Protein AF-A0AAW9ECX9-F1 (afdb_monomer_lite)

Structure (mmCIF, N/CA/C/O backbone):
data_AF-A0AAW9ECX9-F1
#
_entry.id   AF-A0AAW9ECX9-F1
#
loop_
_atom_site.group_PDB
_atom_site.id
_atom_site.type_symbol
_atom_site.label_atom_id
_atom_site.label_alt_id
_atom_site.label_comp_id
_atom_site.label_asym_id
_atom_site.label_entity_id
_atom_site.label_seq_id
_atom_site.pdbx_PDB_ins_code
_atom_site.Cartn_x
_atom_site.Cartn_y
_atom_site.Cartn_z
_atom_site.occupancy
_atom_site.B_iso_or_equiv
_atom_site.auth_seq_id
_atom_site.auth_comp_id
_atom_site.auth_asym_id
_atom_site.auth_atom_id
_atom_site.pdbx_PDB_model_num
ATOM 1 N N . MET A 1 1 ? 34.236 -9.694 14.548 1.00 37.28 1 MET A N 1
ATOM 2 C CA . MET A 1 1 ? 34.331 -9.013 13.240 1.00 37.28 1 MET A CA 1
ATOM 3 C C . MET A 1 1 ? 33.278 -9.622 12.321 1.00 37.28 1 MET A C 1
ATOM 5 O O . MET A 1 1 ? 33.576 -10.580 11.624 1.00 37.28 1 MET A O 1
ATOM 9 N N . ALA A 1 2 ? 32.024 -9.169 12.406 1.00 42.97 2 ALA A N 1
ATOM 10 C CA . ALA A 1 2 ? 30.975 -9.624 11.493 1.00 42.97 2 ALA A CA 1
ATOM 11 C C . ALA A 1 2 ? 31.039 -8.741 10.243 1.00 42.97 2 ALA A C 1
ATOM 13 O O . ALA A 1 2 ? 30.980 -7.517 10.351 1.00 42.97 2 ALA A O 1
ATOM 14 N N . GLN A 1 3 ? 31.262 -9.357 9.085 1.00 48.56 3 GLN A N 1
ATOM 15 C CA . GLN A 1 3 ? 31.328 -8.671 7.801 1.00 48.56 3 GLN A CA 1
ATOM 16 C C . GLN A 1 3 ? 29.960 -8.051 7.512 1.00 48.56 3 GLN A C 1
ATOM 18 O O . GLN A 1 3 ? 28.990 -8.757 7.248 1.00 48.56 3 GLN A O 1
ATOM 23 N N . ASN A 1 4 ? 29.888 -6.722 7.588 1.00 55.81 4 ASN A N 1
ATOM 24 C CA . ASN A 1 4 ? 28.784 -5.953 7.036 1.00 55.81 4 ASN A CA 1
ATOM 25 C C . ASN A 1 4 ? 28.935 -5.982 5.510 1.00 55.81 4 ASN A C 1
ATOM 27 O O . ASN A 1 4 ? 29.488 -5.059 4.911 1.00 55.81 4 ASN A O 1
ATOM 31 N N . SER A 1 5 ? 28.545 -7.096 4.893 1.00 61.41 5 SER A N 1
ATOM 32 C CA . SER A 1 5 ? 28.459 -7.202 3.441 1.00 61.41 5 SER A CA 1
ATOM 33 C C . SER A 1 5 ? 27.310 -6.305 2.999 1.00 61.41 5 SER A C 1
ATOM 35 O O . SER A 1 5 ? 26.148 -6.697 3.072 1.00 61.41 5 SER A O 1
ATOM 37 N N . ALA A 1 6 ? 27.628 -5.069 2.611 1.00 67.25 6 ALA A N 1
ATOM 38 C CA . ALA A 1 6 ? 26.662 -4.170 2.001 1.00 67.25 6 ALA A CA 1
ATOM 39 C C . ALA A 1 6 ? 26.033 -4.894 0.803 1.00 67.25 6 ALA A C 1
ATOM 41 O O . ALA A 1 6 ? 26.745 -5.305 -0.118 1.00 67.25 6 ALA A O 1
ATOM 42 N N . ARG A 1 7 ? 24.712 -5.098 0.855 1.00 66.06 7 ARG A N 1
ATOM 43 C CA . ARG A 1 7 ? 23.952 -5.698 -0.243 1.00 66.06 7 ARG A CA 1
ATOM 44 C C . ARG A 1 7 ? 24.238 -4.915 -1.530 1.00 66.06 7 ARG A C 1
ATOM 46 O O . ARG A 1 7 ? 24.248 -3.680 -1.491 1.00 66.06 7 ARG A O 1
ATOM 53 N N . PRO A 1 8 ? 24.537 -5.582 -2.654 1.00 68.06 8 PRO A N 1
ATOM 54 C CA . PRO A 1 8 ? 24.851 -4.888 -3.890 1.00 68.06 8 PRO A CA 1
ATOM 55 C C . PRO A 1 8 ? 23.653 -4.056 -4.368 1.00 68.06 8 PRO A C 1
ATOM 57 O O . PRO A 1 8 ? 22.507 -4.475 -4.248 1.00 68.06 8 PRO A O 1
ATOM 60 N N . ALA A 1 9 ? 23.912 -2.894 -4.975 1.00 65.19 9 ALA A N 1
ATOM 61 C CA . ALA A 1 9 ? 22.883 -1.924 -5.380 1.00 65.19 9 ALA A CA 1
ATOM 62 C C . ALA A 1 9 ? 21.830 -2.445 -6.390 1.00 65.19 9 ALA A C 1
ATOM 64 O O . ALA A 1 9 ? 20.853 -1.757 -6.670 1.00 65.19 9 ALA A O 1
ATOM 65 N N . TRP A 1 10 ? 22.023 -3.638 -6.963 1.00 65.69 10 TRP A N 1
ATOM 66 C CA . TRP A 1 10 ? 21.065 -4.290 -7.864 1.00 65.69 10 TRP A CA 1
ATOM 67 C C . TRP A 1 10 ? 20.087 -5.235 -7.148 1.00 65.69 10 TRP A C 1
ATOM 69 O O . TRP A 1 10 ? 19.138 -5.713 -7.783 1.00 65.69 10 TRP A O 1
ATOM 79 N N . GLU A 1 11 ? 20.314 -5.526 -5.867 1.00 74.56 11 GLU A N 1
ATOM 80 C CA . GLU A 1 11 ? 19.456 -6.393 -5.065 1.00 74.56 11 GLU A CA 1
ATOM 81 C C . GLU A 1 11 ? 18.147 -5.666 -4.730 1.00 74.56 11 GLU A C 1
ATOM 83 O O . GLU A 1 11 ? 18.141 -4.503 -4.327 1.00 74.56 11 GLU A O 1
ATOM 88 N N . THR A 1 12 ? 17.016 -6.335 -4.950 1.00 77.81 12 THR A N 1
ATOM 89 C CA . THR A 1 12 ? 15.707 -5.793 -4.576 1.00 77.81 12 THR A CA 1
ATOM 90 C C . THR A 1 12 ? 15.521 -5.883 -3.068 1.00 77.81 12 THR A C 1
ATOM 92 O O . THR A 1 12 ? 15.796 -6.930 -2.484 1.00 77.81 12 THR A O 1
ATOM 95 N N . SER A 1 13 ? 14.995 -4.827 -2.454 1.00 77.69 13 SER A N 1
ATOM 96 C CA . SER A 1 13 ? 14.517 -4.869 -1.072 1.00 77.69 13 SER A CA 1
ATOM 97 C C . SER A 1 13 ? 13.008 -5.082 -1.087 1.00 77.69 13 SER A C 1
ATOM 99 O O . SER A 1 13 ? 12.292 -4.437 -1.855 1.00 77.69 13 SER A O 1
ATOM 101 N N . ASP A 1 14 ? 12.525 -6.008 -0.269 1.00 75.94 14 ASP A N 1
ATOM 102 C CA . ASP A 1 14 ? 11.096 -6.249 -0.069 1.00 75.94 14 ASP A CA 1
ATOM 103 C C . ASP A 1 14 ? 10.483 -5.313 0.984 1.00 75.94 14 ASP A C 1
ATOM 105 O O . ASP A 1 14 ? 9.258 -5.227 1.069 1.00 75.94 14 ASP A O 1
ATOM 109 N N . HIS A 1 15 ? 11.316 -4.575 1.734 1.00 84.12 15 HIS A N 1
ATOM 110 C CA . HIS A 1 15 ? 10.900 -3.602 2.753 1.00 84.12 15 HIS A CA 1
ATOM 111 C C . HIS A 1 15 ? 9.937 -4.189 3.801 1.00 84.12 15 HIS A C 1
ATOM 113 O O . HIS A 1 15 ? 9.131 -3.475 4.398 1.00 84.12 15 HIS A O 1
ATOM 119 N N . ILE A 1 16 ? 10.008 -5.505 4.029 1.00 81.81 16 ILE A N 1
ATOM 120 C CA . ILE A 1 16 ? 9.051 -6.226 4.876 1.00 81.81 16 ILE A CA 1
ATOM 121 C C . ILE A 1 16 ? 9.127 -5.812 6.352 1.00 81.81 16 ILE A C 1
ATOM 123 O O . ILE A 1 16 ? 8.124 -5.886 7.061 1.00 81.81 16 ILE A O 1
ATOM 127 N N . ASP A 1 17 ? 10.296 -5.346 6.792 1.00 85.31 17 ASP A N 1
ATOM 128 C CA . ASP A 1 17 ? 10.569 -4.945 8.173 1.00 85.31 17 ASP A CA 1
ATOM 129 C C . ASP A 1 17 ? 10.317 -3.447 8.433 1.00 85.31 17 ASP A C 1
ATOM 131 O O . ASP A 1 17 ? 10.462 -2.985 9.569 1.00 85.31 17 ASP A O 1
ATOM 135 N N . ASP A 1 18 ? 9.916 -2.675 7.415 1.00 90.06 18 ASP A N 1
ATOM 136 C CA . ASP A 1 18 ? 9.627 -1.249 7.574 1.00 90.06 18 ASP A CA 1
ATOM 137 C C . ASP A 1 18 ? 8.473 -1.043 8.577 1.00 90.06 18 ASP A C 1
ATOM 139 O O . ASP A 1 18 ? 7.471 -1.762 8.593 1.00 90.06 18 ASP A O 1
ATOM 143 N N . GLN A 1 19 ? 8.577 -0.021 9.432 1.00 91.38 19 GLN A N 1
ATOM 144 C CA . GLN A 1 19 ? 7.609 0.197 10.516 1.00 91.38 19 GLN A CA 1
ATOM 145 C C . GLN A 1 19 ? 6.160 0.310 10.005 1.00 91.38 19 GLN A C 1
ATOM 147 O O . GLN A 1 19 ? 5.265 -0.351 10.532 1.00 91.38 19 GLN A O 1
ATOM 152 N N . VAL A 1 20 ? 5.934 1.103 8.953 1.00 91.81 20 VAL A N 1
ATOM 153 C CA . VAL A 1 20 ? 4.595 1.313 8.376 1.00 91.81 20 VAL A CA 1
ATOM 154 C C . VAL A 1 20 ? 4.002 0.019 7.809 1.00 91.81 20 VAL A C 1
ATOM 156 O O . VAL A 1 20 ? 2.794 -0.195 7.862 1.00 91.81 20 VAL A O 1
ATOM 159 N N . VAL A 1 21 ? 4.848 -0.883 7.310 1.00 90.31 21 VAL A N 1
ATOM 160 C CA . VAL A 1 21 ? 4.432 -2.188 6.791 1.00 90.31 21 VAL A CA 1
ATOM 161 C C . VAL A 1 21 ? 3.880 -3.062 7.917 1.00 90.31 21 VAL A C 1
ATOM 163 O O . VAL A 1 21 ? 2.825 -3.688 7.770 1.00 90.31 21 VAL A O 1
ATOM 166 N N . ASN A 1 22 ? 4.554 -3.060 9.065 1.00 90.31 22 ASN A N 1
ATOM 167 C CA . ASN A 1 22 ? 4.099 -3.781 10.248 1.00 90.31 22 ASN A CA 1
ATOM 168 C C . ASN A 1 22 ? 2.794 -3.200 10.811 1.00 90.31 22 ASN A C 1
ATOM 170 O O . ASN A 1 22 ? 1.882 -3.957 11.141 1.00 90.31 22 ASN A O 1
ATOM 174 N N . GLU A 1 23 ? 2.669 -1.873 10.860 1.00 92.94 23 GLU A N 1
ATOM 175 C CA . GLU A 1 23 ? 1.443 -1.175 11.278 1.00 92.94 23 GLU A CA 1
ATOM 176 C C . GLU A 1 23 ? 0.246 -1.542 10.385 1.00 92.94 23 GLU A C 1
ATOM 178 O O . GLU A 1 23 ? -0.830 -1.895 10.877 1.00 92.94 23 GLU A O 1
ATOM 183 N N . LEU A 1 24 ? 0.454 -1.558 9.066 1.00 93.00 24 LEU A N 1
ATOM 184 C CA . LEU A 1 24 ? -0.552 -1.985 8.098 1.00 93.00 24 LEU A CA 1
ATOM 185 C C . LEU A 1 24 ? -0.985 -3.443 8.331 1.00 93.00 24 LEU A C 1
ATOM 187 O O . LEU A 1 24 ? -2.183 -3.715 8.433 1.00 93.00 24 LEU A O 1
ATOM 191 N N . ARG A 1 25 ? -0.045 -4.386 8.486 1.00 91.12 25 ARG A N 1
ATOM 192 C CA . ARG A 1 25 ? -0.366 -5.801 8.769 1.00 91.12 25 ARG A CA 1
ATOM 193 C C . ARG A 1 25 ? -1.137 -5.981 10.075 1.00 91.12 25 ARG A C 1
ATOM 195 O O . ARG A 1 25 ? -2.066 -6.783 10.129 1.00 91.12 25 ARG A O 1
ATOM 202 N N . GLN A 1 26 ? -0.786 -5.232 11.119 1.00 92.56 26 GLN A N 1
ATOM 203 C CA . GLN A 1 26 ? -1.497 -5.279 12.398 1.00 92.56 26 GLN A CA 1
ATOM 204 C C . GLN A 1 26 ? -2.938 -4.775 12.272 1.00 92.56 26 GLN A C 1
ATOM 206 O O . GLN A 1 26 ? -3.840 -5.338 12.890 1.00 92.56 26 GLN A O 1
ATOM 211 N N . LYS A 1 27 ? -3.169 -3.732 11.465 1.00 94.19 27 LYS A N 1
ATOM 212 C CA . LYS A 1 27 ? -4.495 -3.128 11.292 1.00 94.19 27 LYS A CA 1
ATOM 213 C C . LYS A 1 27 ? -5.414 -3.936 10.373 1.00 94.19 27 LYS A C 1
ATOM 215 O O . LYS A 1 27 ? -6.598 -4.065 10.678 1.00 94.19 27 LYS A O 1
ATOM 220 N N . PHE A 1 28 ? -4.892 -4.445 9.259 1.00 93.81 28 PHE A N 1
ATOM 221 C CA . PHE A 1 28 ? -5.696 -5.048 8.187 1.00 93.81 28 PHE A CA 1
ATOM 222 C C . PHE A 1 28 ? -5.587 -6.579 8.108 1.00 93.81 28 PHE A C 1
ATOM 224 O O . PHE A 1 28 ? -6.356 -7.207 7.380 1.00 93.81 28 PHE A O 1
ATOM 231 N N . GLY A 1 29 ? -4.675 -7.181 8.874 1.00 90.31 29 GLY A N 1
ATOM 232 C CA . GLY A 1 29 ? -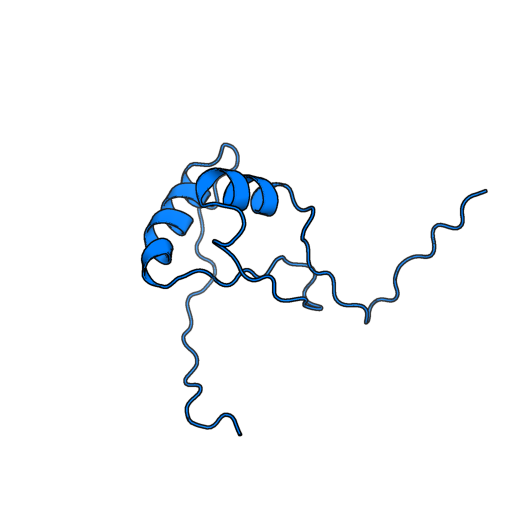4.397 -8.615 8.886 1.00 90.31 29 GLY A CA 1
ATOM 233 C C . GLY A 1 29 ? -3.129 -8.991 8.101 1.00 90.31 29 GLY A C 1
ATOM 234 O O . GLY A 1 29 ? -2.675 -8.235 7.238 1.00 90.31 29 GLY A 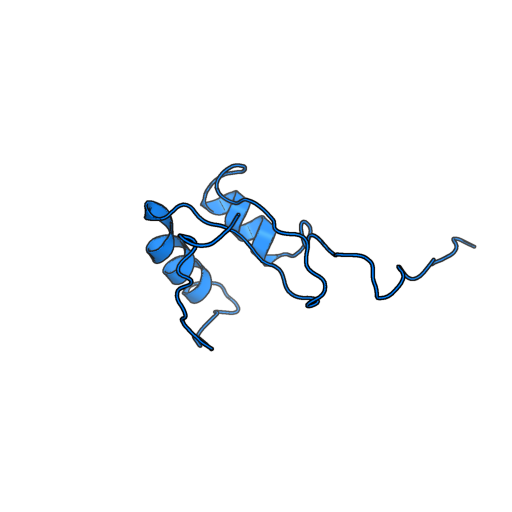O 1
ATOM 235 N N . PRO A 1 30 ? -2.548 -10.173 8.380 1.00 84.19 30 PRO A N 1
ATOM 236 C CA . PRO A 1 30 ? -1.274 -10.601 7.794 1.00 84.19 30 PRO A CA 1
ATOM 237 C C . PRO A 1 30 ? -1.335 -10.786 6.269 1.00 84.19 30 PRO A C 1
ATOM 239 O O . PRO A 1 30 ? -0.357 -10.490 5.588 1.00 84.19 30 PRO A O 1
ATOM 242 N N . ASP A 1 31 ? -2.495 -11.181 5.735 1.00 84.44 31 ASP A N 1
ATOM 243 C CA . ASP A 1 31 ? -2.707 -11.467 4.306 1.00 84.44 31 ASP A CA 1
ATOM 244 C C . ASP A 1 31 ? -3.358 -10.300 3.542 1.00 84.44 31 ASP A C 1
ATOM 246 O O . ASP A 1 31 ? -3.866 -10.463 2.429 1.00 84.44 31 ASP A O 1
ATOM 250 N N . ALA A 1 32 ? -3.411 -9.110 4.148 1.00 86.06 32 ALA A N 1
ATOM 251 C CA . ALA A 1 32 ? -4.026 -7.939 3.526 1.00 86.06 32 ALA A CA 1
ATOM 252 C C . ALA A 1 32 ? -3.179 -7.339 2.393 1.00 86.06 32 ALA A C 1
ATOM 254 O O . ALA A 1 32 ? -3.715 -6.640 1.533 1.00 86.06 32 ALA A O 1
ATOM 255 N N . PHE A 1 33 ? -1.872 -7.627 2.378 1.00 91.19 33 PHE A N 1
ATOM 256 C CA . PHE A 1 33 ? -0.912 -6.995 1.478 1.00 91.19 33 PHE A CA 1
ATOM 257 C C . PHE A 1 33 ? -0.016 -8.013 0.785 1.00 91.19 33 PHE A C 1
ATOM 259 O O . PHE A 1 33 ? 0.511 -8.922 1.425 1.00 91.19 33 PHE A O 1
ATOM 266 N N . THR A 1 34 ? 0.220 -7.811 -0.512 1.00 90.44 34 THR A N 1
ATOM 267 C CA . THR A 1 34 ? 1.303 -8.492 -1.237 1.00 90.44 34 THR A CA 1
ATOM 268 C C . THR A 1 34 ? 2.460 -7.523 -1.433 1.00 90.44 34 THR A C 1
ATOM 270 O O . THR A 1 34 ? 2.267 -6.414 -1.929 1.00 90.44 34 THR A O 1
ATOM 273 N N . PHE A 1 35 ? 3.663 -7.937 -1.045 1.00 89.06 35 PHE A N 1
ATOM 274 C CA . PHE A 1 35 ? 4.871 -7.124 -1.164 1.00 89.06 35 PHE A CA 1
ATOM 275 C C . PHE A 1 35 ? 5.474 -7.303 -2.543 1.00 89.06 35 PHE A C 1
ATOM 277 O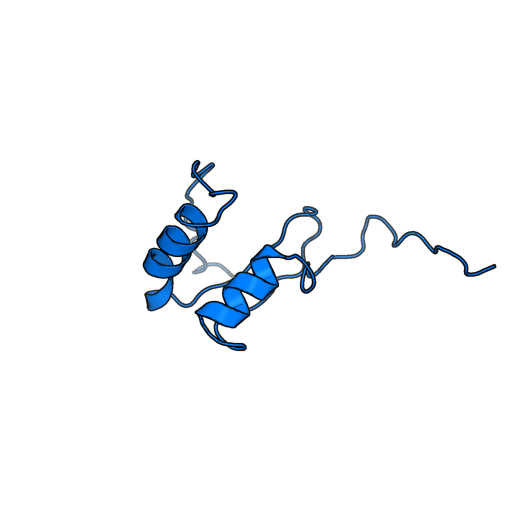 O . PHE A 1 35 ? 5.613 -8.429 -3.023 1.00 89.06 35 PHE A O 1
ATOM 284 N N . GLN A 1 36 ? 5.846 -6.192 -3.167 1.00 88.75 36 GLN A N 1
ATOM 285 C CA . GLN A 1 36 ? 6.601 -6.213 -4.404 1.00 88.75 36 GLN A CA 1
ATOM 286 C C . GLN A 1 36 ? 8.038 -5.787 -4.113 1.00 88.75 36 GLN A C 1
ATOM 288 O O . GLN A 1 36 ? 8.271 -4.616 -3.814 1.00 88.75 36 GLN A O 1
ATOM 293 N N . PRO A 1 37 ? 9.013 -6.702 -4.234 1.00 88.44 37 PRO A N 1
ATOM 294 C CA . PRO A 1 37 ? 10.415 -6.329 -4.198 1.00 88.44 37 PRO A CA 1
ATOM 295 C C . PRO A 1 37 ? 10.718 -5.356 -5.336 1.00 88.44 37 PRO A C 1
ATOM 297 O O . PRO A 1 37 ? 10.411 -5.624 -6.502 1.00 88.44 37 PRO A O 1
ATOM 300 N N . THR A 1 38 ? 11.328 -4.222 -5.008 1.00 84.50 38 THR A N 1
ATOM 301 C CA . THR A 1 38 ? 11.716 -3.222 -6.006 1.00 84.50 38 THR A CA 1
ATOM 302 C C . THR A 1 38 ? 13.156 -2.765 -5.803 1.00 84.50 38 THR A C 1
ATOM 304 O O . THR A 1 38 ? 13.792 -3.042 -4.787 1.00 84.50 38 THR A O 1
ATOM 307 N N . ARG A 1 39 ? 13.686 -2.065 -6.810 1.00 85.12 39 ARG A N 1
ATOM 308 C CA . ARG A 1 39 ? 14.990 -1.385 -6.751 1.00 85.12 39 ARG A CA 1
ATOM 309 C C . ARG A 1 39 ? 14.858 0.114 -6.461 1.00 85.12 39 ARG A C 1
ATOM 311 O O . ARG A 1 39 ? 15.834 0.840 -6.590 1.00 85.12 39 ARG A O 1
ATOM 318 N N . THR A 1 40 ? 13.659 0.597 -6.127 1.00 82.50 40 THR A N 1
ATOM 319 C CA . THR A 1 40 ? 13.406 2.036 -5.927 1.00 82.50 40 THR A CA 1
ATOM 320 C C . THR A 1 40 ? 13.863 2.526 -4.554 1.00 82.50 40 THR A C 1
ATOM 322 O O . THR A 1 40 ? 13.943 3.731 -4.336 1.00 82.50 40 THR A O 1
ATOM 325 N N . GLY A 1 41 ? 14.151 1.604 -3.627 1.00 83.38 41 GLY A N 1
ATOM 326 C CA . GLY A 1 41 ? 14.443 1.929 -2.232 1.00 83.38 41 GLY A CA 1
ATOM 327 C C . GLY A 1 41 ? 13.210 2.374 -1.441 1.00 83.38 41 GLY A C 1
ATOM 328 O O . GLY A 1 41 ? 13.364 2.956 -0.371 1.00 83.38 41 GLY A O 1
ATOM 329 N N . MET A 1 42 ? 12.003 2.131 -1.966 1.00 86.88 42 MET A N 1
ATOM 330 C CA . MET A 1 42 ? 10.732 2.442 -1.312 1.00 86.88 42 MET A CA 1
ATOM 331 C C . MET A 1 42 ? 9.836 1.193 -1.241 1.00 86.88 42 MET A C 1
ATOM 333 O O . MET A 1 42 ? 9.814 0.410 -2.199 1.00 86.88 42 MET A O 1
ATOM 337 N N . PRO A 1 43 ? 9.052 1.017 -0.158 1.00 90.62 43 PRO A N 1
ATOM 338 C CA . PRO A 1 43 ? 8.096 -0.079 -0.053 1.00 90.62 43 PRO A CA 1
ATOM 339 C C . PRO A 1 43 ? 6.992 0.051 -1.107 1.00 90.62 43 PRO A C 1
ATOM 341 O O . PRO A 1 43 ? 6.368 1.104 -1.247 1.00 90.62 43 PRO A O 1
ATOM 344 N N . VAL A 1 44 ? 6.710 -1.049 -1.808 1.00 92.25 44 VAL A N 1
ATOM 345 C CA . VAL A 1 44 ? 5.563 -1.167 -2.716 1.00 92.25 44 VAL A CA 1
ATOM 346 C C . VAL A 1 44 ? 4.675 -2.306 -2.233 1.00 92.25 44 VAL A C 1
ATOM 348 O O . VAL A 1 44 ? 5.087 -3.469 -2.203 1.00 92.25 44 VAL A O 1
ATOM 351 N N . VAL A 1 45 ? 3.448 -1.954 -1.843 1.00 92.38 45 VAL A N 1
ATOM 352 C CA . VAL A 1 45 ? 2.443 -2.891 -1.333 1.00 92.38 45 VAL A CA 1
ATOM 353 C C . VAL A 1 45 ? 1.210 -2.891 -2.225 1.00 92.38 45 VAL A C 1
ATOM 355 O O . VAL A 1 45 ? 0.622 -1.850 -2.511 1.00 92.38 45 VAL A O 1
ATOM 358 N N . TRP A 1 46 ? 0.801 -4.081 -2.644 1.00 93.81 46 TRP A N 1
ATOM 359 C CA . TRP A 1 46 ? -0.472 -4.300 -3.316 1.00 93.81 46 TRP A CA 1
ATOM 360 C C . TRP A 1 46 ? -1.562 -4.491 -2.271 1.00 93.81 46 TRP A C 1
ATOM 362 O O . TRP A 1 46 ? -1.399 -5.284 -1.342 1.00 93.81 46 TRP A O 1
ATOM 372 N N . VAL A 1 47 ? -2.677 -3.787 -2.447 1.00 94.56 47 VAL A N 1
ATOM 373 C CA . VAL A 1 47 ? -3.846 -3.832 -1.560 1.00 94.56 47 VAL A CA 1
ATOM 374 C C . VAL A 1 47 ? -5.043 -4.413 -2.307 1.00 94.56 47 VAL A C 1
ATOM 376 O O . VAL A 1 47 ? -5.148 -4.264 -3.528 1.00 94.56 47 VAL A O 1
ATOM 379 N N . LYS A 1 48 ? -5.990 -5.028 -1.592 1.00 93.38 48 LYS A N 1
ATOM 380 C CA . LYS A 1 48 ? -7.292 -5.359 -2.191 1.00 93.38 48 LYS A CA 1
ATOM 381 C C . LYS A 1 48 ? -8.033 -4.073 -2.549 1.00 93.38 48 LYS A C 1
ATOM 383 O O . LYS A 1 48 ? -7.998 -3.101 -1.792 1.00 93.38 48 LYS A O 1
ATOM 388 N N . ARG A 1 49 ? -8.746 -4.076 -3.679 1.00 94.12 49 ARG A N 1
ATOM 389 C CA . ARG A 1 49 ? -9.487 -2.904 -4.175 1.00 94.12 49 ARG A CA 1
ATOM 390 C C . ARG A 1 49 ? -10.436 -2.345 -3.116 1.00 94.12 49 ARG A C 1
ATOM 392 O O . ARG A 1 49 ? -10.525 -1.133 -2.948 1.00 94.12 49 ARG A O 1
ATOM 399 N N . GLU A 1 50 ? -11.118 -3.226 -2.394 1.00 94.25 50 GLU A N 1
ATOM 400 C CA . GLU A 1 50 ? -12.122 -2.873 -1.388 1.00 94.25 50 GLU A CA 1
ATOM 401 C C . GLU A 1 50 ? -11.496 -2.198 -0.157 1.00 94.25 50 GLU A C 1
ATOM 403 O O . GLU A 1 50 ? -12.179 -1.468 0.554 1.00 94.25 50 GLU A O 1
ATOM 408 N N . GLN A 1 51 ? -10.194 -2.400 0.075 1.00 94.00 51 GLN A N 1
ATOM 409 C CA . GLN A 1 51 ? -9.457 -1.854 1.219 1.00 94.00 51 GLN A CA 1
ATOM 410 C C . GLN A 1 51 ? -8.752 -0.528 0.904 1.00 94.00 51 GLN A C 1
ATOM 412 O O . GLN A 1 51 ? -8.303 0.151 1.824 1.00 94.00 51 GLN A O 1
ATOM 417 N N . LEU A 1 52 ? -8.660 -0.124 -0.369 1.00 94.38 52 LEU A N 1
ATOM 418 C CA . LEU A 1 52 ? -7.839 1.015 -0.800 1.00 94.38 52 LEU A CA 1
ATOM 419 C C . LEU A 1 52 ? -8.157 2.312 -0.038 1.00 94.38 52 LEU A C 1
ATOM 421 O O . LEU A 1 52 ? -7.250 2.983 0.454 1.00 94.38 52 LEU A O 1
ATOM 425 N N . ILE A 1 53 ? -9.442 2.662 0.080 1.00 96.69 53 ILE A N 1
ATOM 426 C CA . ILE A 1 53 ? -9.860 3.897 0.761 1.00 96.69 53 ILE A CA 1
ATOM 427 C C . ILE A 1 53 ? -9.525 3.844 2.255 1.00 96.69 53 ILE A C 1
ATOM 429 O O . ILE A 1 53 ? -9.011 4.821 2.798 1.00 96.69 53 ILE A O 1
ATOM 433 N N . GLU A 1 54 ? -9.773 2.709 2.911 1.00 96.81 54 GLU A N 1
ATOM 434 C CA . GLU A 1 54 ? -9.500 2.534 4.341 1.00 96.81 54 GLU A CA 1
ATOM 435 C C . GLU A 1 54 ? -7.994 2.584 4.634 1.00 96.81 54 GLU A C 1
ATOM 437 O O . GLU A 1 54 ? -7.569 3.239 5.586 1.00 96.81 54 GLU A O 1
ATOM 442 N N . VAL A 1 55 ? -7.168 1.979 3.773 1.00 96.38 55 VAL A N 1
ATO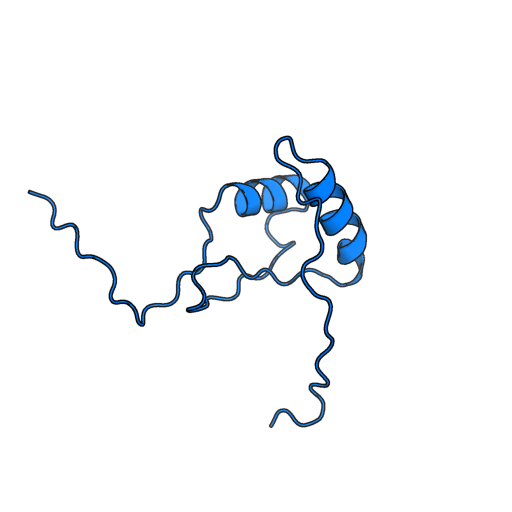M 443 C CA . VAL A 1 55 ? -5.702 2.051 3.864 1.00 96.38 55 VAL A CA 1
ATOM 444 C C . VAL A 1 55 ? -5.220 3.499 3.754 1.00 96.38 55 VAL A C 1
ATOM 446 O O . VAL A 1 55 ? -4.443 3.946 4.596 1.00 96.38 55 VAL A O 1
ATOM 449 N N . MET A 1 56 ? -5.709 4.271 2.777 1.00 96.19 56 MET A N 1
ATOM 450 C CA . MET A 1 56 ? -5.331 5.686 2.641 1.00 96.19 56 MET A CA 1
ATOM 451 C C . MET A 1 56 ? -5.753 6.524 3.856 1.00 96.19 56 MET A C 1
ATOM 453 O O . MET A 1 56 ? -4.989 7.371 4.323 1.00 96.19 56 MET A O 1
ATOM 457 N N . GLN A 1 57 ? -6.953 6.288 4.395 1.00 97.00 57 GLN A N 1
ATOM 458 C CA . GLN A 1 57 ? -7.424 6.961 5.609 1.00 97.00 57 GLN A CA 1
ATOM 459 C C . GLN A 1 57 ? -6.552 6.616 6.818 1.00 97.00 57 GLN A C 1
ATOM 461 O O . GLN A 1 57 ? -6.189 7.510 7.584 1.00 97.00 57 GLN A O 1
ATOM 466 N N . TYR A 1 58 ? -6.173 5.345 6.959 1.00 96.94 58 TYR A N 1
ATOM 467 C CA . TYR A 1 58 ? -5.291 4.892 8.024 1.00 96.94 58 TYR A CA 1
ATOM 468 C C . TYR A 1 58 ? -3.919 5.566 7.945 1.00 96.94 58 TYR A C 1
ATOM 470 O O . TYR A 1 58 ? -3.496 6.178 8.925 1.00 96.94 58 TYR A O 1
ATOM 478 N N . LEU A 1 59 ? -3.273 5.559 6.773 1.00 96.19 59 LEU A N 1
ATOM 479 C CA . LEU A 1 59 ? -1.977 6.218 6.556 1.00 96.19 59 LEU A CA 1
ATOM 480 C C . LEU A 1 59 ? -2.025 7.722 6.882 1.00 96.19 59 LEU A C 1
ATOM 482 O O . LEU A 1 59 ? -1.085 8.273 7.455 1.00 96.19 59 LEU A O 1
ATOM 486 N N . LYS A 1 60 ? -3.141 8.392 6.577 1.00 97.06 60 LYS A N 1
ATOM 487 C CA . LYS A 1 60 ? -3.365 9.802 6.929 1.00 97.06 60 LYS A CA 1
ATOM 488 C C . LYS A 1 60 ? -3.588 10.029 8.433 1.00 97.06 60 LYS A C 1
ATOM 490 O O . LYS A 1 60 ? -3.419 11.149 8.902 1.00 97.06 60 LYS A O 1
ATOM 495 N N . SER A 1 61 ? -3.979 8.998 9.182 1.00 96.19 61 SER A N 1
ATOM 496 C CA . SER A 1 61 ? -4.265 9.072 10.624 1.00 96.19 61 SER A CA 1
ATOM 497 C C . SER A 1 61 ? -3.069 8.748 11.530 1.00 96.19 61 SER A C 1
ATOM 499 O O . SER A 1 61 ? -3.151 8.964 12.738 1.00 96.19 61 SER A O 1
ATOM 501 N N . LEU A 1 62 ? -1.969 8.230 10.970 1.00 95.38 62 LEU A N 1
ATOM 502 C CA . LEU A 1 62 ? -0.777 7.852 11.734 1.00 95.38 62 LEU A CA 1
ATOM 503 C C . LEU A 1 62 ? -0.132 9.060 12.444 1.00 95.38 62 LEU A C 1
ATOM 505 O O . LEU A 1 62 ? -0.250 10.186 11.958 1.00 95.38 62 LEU A O 1
ATOM 509 N N . PRO A 1 63 ? 0.629 8.848 13.542 1.00 93.50 63 PRO A N 1
ATOM 510 C CA . PRO A 1 63 ? 1.314 9.934 14.256 1.00 93.50 63 PRO A CA 1
ATOM 511 C C . PRO A 1 63 ? 2.244 10.779 13.373 1.00 93.50 63 PRO A C 1
ATOM 513 O O . PRO A 1 63 ? 2.425 11.970 13.619 1.00 93.50 63 PRO A O 1
ATOM 516 N N . LYS A 1 64 ? 2.828 10.165 12.336 1.00 92.69 64 LYS A N 1
ATOM 517 C CA . LYS A 1 64 ? 3.537 10.838 11.240 1.00 92.69 64 LYS A CA 1
ATOM 518 C C . LYS A 1 64 ? 2.732 10.618 9.954 1.00 92.69 64 LYS A C 1
ATOM 520 O O . LYS A 1 64 ? 2.983 9.640 9.252 1.00 92.69 64 LYS A O 1
ATOM 525 N N . PRO A 1 65 ? 1.721 11.458 9.684 1.00 95.12 65 PRO A N 1
ATOM 526 C CA . PRO A 1 65 ? 0.720 11.154 8.675 1.00 95.12 65 PRO A CA 1
ATOM 527 C C . PRO A 1 65 ? 1.240 11.352 7.250 1.00 95.12 65 PRO A C 1
ATOM 529 O O . PRO A 1 65 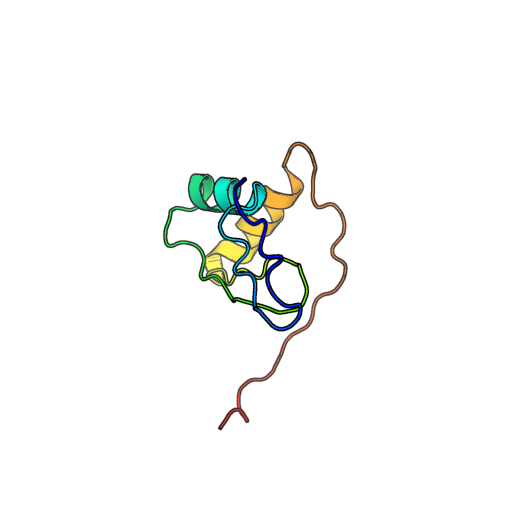? 1.961 12.306 6.950 1.00 95.12 65 PRO A O 1
ATOM 532 N N . TYR A 1 66 ? 0.779 10.495 6.340 1.00 96.38 66 TYR A N 1
ATOM 533 C CA . TYR A 1 66 ? 0.981 10.650 4.900 1.00 96.38 66 TYR A CA 1
ATOM 534 C C . TYR A 1 66 ? -0.035 11.668 4.355 1.00 96.38 66 TYR A C 1
ATOM 536 O O . TYR A 1 66 ? -1.141 11.317 3.948 1.00 96.38 66 TYR A O 1
ATOM 544 N N . VAL A 1 67 ? 0.306 12.958 4.417 1.00 96.12 67 VAL A N 1
ATOM 545 C CA . VAL A 1 67 ? -0.628 14.065 4.104 1.00 96.12 67 VAL A CA 1
ATOM 546 C C . VAL A 1 67 ? -0.674 14.465 2.629 1.00 96.12 67 VAL A C 1
ATOM 548 O O . VAL A 1 67 ? -1.590 15.179 2.224 1.00 96.12 67 VAL A O 1
ATOM 551 N N . MET A 1 68 ? 0.301 14.023 1.834 1.00 95.88 68 MET A N 1
ATOM 552 C CA . MET A 1 68 ? 0.434 14.366 0.421 1.00 95.88 68 MET A CA 1
ATOM 553 C C . MET A 1 68 ? 0.302 13.111 -0.439 1.00 95.88 68 MET A C 1
ATOM 555 O O . MET A 1 68 ? 1.036 12.143 -0.250 1.00 95.88 68 MET A O 1
ATOM 559 N N . LEU A 1 69 ? -0.606 13.163 -1.413 1.00 95.00 69 LEU A N 1
ATOM 560 C CA . LEU A 1 69 ? -0.632 12.231 -2.534 1.00 95.00 69 LEU A CA 1
ATOM 561 C C . LEU A 1 69 ? 0.276 12.803 -3.624 1.00 95.00 69 LEU A C 1
ATOM 563 O O . LEU A 1 69 ? -0.076 13.808 -4.236 1.00 95.00 69 LEU A O 1
ATOM 567 N N . TYR A 1 70 ? 1.452 12.205 -3.813 1.00 93.81 70 TYR A N 1
ATOM 568 C CA . TYR A 1 70 ? 2.423 12.679 -4.805 1.00 93.81 70 TYR A CA 1
ATOM 569 C C . TYR A 1 70 ? 1.900 12.554 -6.235 1.00 93.81 70 TYR A C 1
ATOM 571 O O . TYR A 1 70 ? 2.037 13.487 -7.020 1.00 93.81 70 TYR A O 1
ATOM 579 N N . ASP A 1 71 ? 1.320 11.400 -6.559 1.00 95.62 71 ASP A N 1
ATOM 580 C CA . ASP A 1 71 ? 0.814 11.077 -7.887 1.00 95.62 71 ASP A CA 1
ATOM 581 C C . ASP A 1 71 ? -0.276 9.996 -7.796 1.00 95.62 71 ASP A C 1
ATOM 583 O O . ASP A 1 71 ? -0.313 9.220 -6.836 1.00 95.62 71 ASP A O 1
ATOM 587 N N . LEU A 1 72 ? -1.155 9.945 -8.799 1.00 96.19 72 LEU A N 1
ATOM 588 C CA . LEU A 1 72 ? -2.125 8.872 -8.998 1.00 96.19 72 LEU A CA 1
ATOM 589 C C . LEU A 1 72 ? -2.195 8.539 -10.486 1.00 96.19 72 LEU A C 1
ATOM 591 O O . LEU A 1 72 ? -2.700 9.324 -11.286 1.00 96.19 72 LEU A O 1
ATOM 595 N N . HIS A 1 73 ? -1.762 7.334 -10.831 1.00 94.62 73 HIS A N 1
ATOM 596 C CA . HIS A 1 73 ? -1.810 6.821 -12.191 1.00 94.62 73 HIS A CA 1
ATOM 597 C C . HIS A 1 73 ? -2.522 5.468 -12.247 1.00 94.62 73 HIS A C 1
ATOM 599 O O . HIS A 1 73 ? -2.633 4.748 -11.254 1.00 94.62 73 HIS A O 1
ATOM 605 N N . GLY A 1 74 ? -3.013 5.129 -13.437 1.00 94.50 74 GLY A N 1
ATOM 606 C CA . GLY A 1 74 ? -3.546 3.813 -13.766 1.00 94.50 74 GLY A CA 1
ATOM 607 C C . GLY A 1 74 ? -2.773 3.226 -14.938 1.00 94.50 74 GLY A C 1
ATOM 608 O O . GLY A 1 74 ? -2.386 3.955 -15.850 1.00 94.50 74 GLY A O 1
ATOM 609 N N . VAL A 1 75 ? -2.556 1.914 -14.912 1.00 93.12 75 VAL A N 1
ATOM 610 C CA . VAL A 1 75 ? -1.911 1.172 -15.999 1.00 93.12 75 VAL A CA 1
ATOM 611 C C . VAL A 1 75 ? -2.937 0.231 -16.615 1.00 93.12 75 VAL A C 1
ATOM 613 O O . VAL A 1 75 ? -3.646 -0.484 -15.907 1.00 93.12 75 VAL A O 1
ATOM 616 N N . ASP A 1 76 ? -3.037 0.255 -17.941 1.00 94.25 76 ASP A N 1
ATOM 617 C CA . ASP A 1 76 ? -3.832 -0.710 -18.690 1.00 94.25 76 ASP A CA 1
ATOM 618 C C . ASP A 1 76 ? -2.983 -1.943 -19.011 1.00 94.25 76 ASP A C 1
ATOM 620 O O . ASP A 1 76 ? -2.101 -1.914 -19.868 1.00 94.25 76 ASP A O 1
ATOM 624 N N . GLU A 1 77 ? -3.265 -3.038 -18.313 1.00 93.25 77 GLU A N 1
ATOM 625 C CA . GLU A 1 77 ? -2.501 -4.284 -18.400 1.00 93.25 77 GLU A CA 1
ATOM 626 C C . GLU A 1 77 ? -2.950 -5.195 -19.563 1.00 93.25 77 GLU A C 1
ATOM 628 O O . GLU A 1 77 ? -2.392 -6.277 -19.738 1.00 93.25 77 GLU A O 1
ATOM 633 N N . ARG A 1 78 ? -3.938 -4.800 -20.390 1.00 93.62 78 ARG A N 1
ATOM 634 C CA . ARG A 1 78 ? -4.514 -5.662 -21.454 1.00 93.62 78 ARG A CA 1
ATOM 635 C C . ARG A 1 78 ? -3.512 -6.157 -22.498 1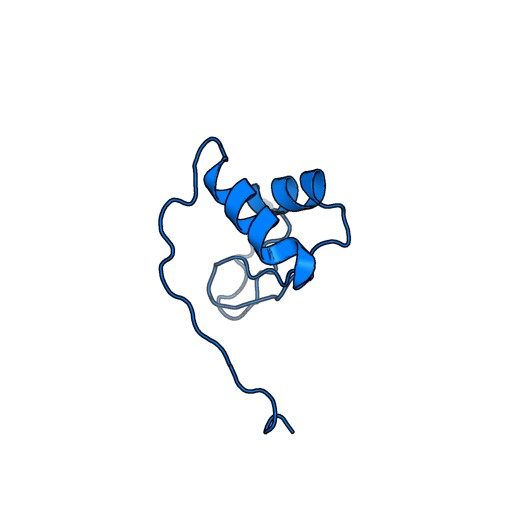.00 93.62 78 ARG A C 1
ATOM 637 O O . ARG A 1 78 ? -3.771 -7.161 -23.154 1.00 93.62 78 ARG A O 1
ATOM 644 N N . VAL A 1 79 ? -2.400 -5.450 -22.678 1.00 91.38 79 VAL A N 1
ATOM 645 C CA . VAL A 1 79 ? -1.345 -5.795 -23.644 1.00 91.38 79 VAL A CA 1
ATOM 646 C C . VAL A 1 79 ? -0.169 -6.539 -23.007 1.00 91.38 79 VAL A C 1
ATOM 648 O O . VAL A 1 79 ? 0.816 -6.817 -23.693 1.00 91.38 79 VAL A O 1
ATOM 651 N N . ARG A 1 80 ? -0.240 -6.874 -21.710 1.00 87.12 80 ARG A N 1
ATOM 652 C CA . ARG A 1 80 ? 0.809 -7.660 -21.059 1.00 87.12 80 ARG A CA 1
ATOM 653 C C . ARG A 1 80 ? 0.757 -9.098 -21.577 1.00 87.12 80 ARG A C 1
ATOM 655 O O . ARG A 1 80 ? -0.238 -9.789 -21.374 1.00 87.12 80 ARG A O 1
ATOM 662 N N . THR A 1 81 ? 1.816 -9.508 -22.277 1.00 74.88 81 THR A N 1
ATOM 663 C CA . THR A 1 81 ? 1.990 -10.862 -22.837 1.00 74.88 81 THR A CA 1
ATOM 664 C C . THR A 1 81 ? 2.889 -11.702 -21.942 1.00 74.88 81 THR A C 1
ATOM 666 O O . THR A 1 81 ? 3.780 -11.104 -21.295 1.00 74.88 81 THR A O 1
#

Sequence (81 aa):
MAQNSARPAWETSDHIDDQVVNELRQKFGPDAFTFQPTRTGMPVVWVKREQLIEVMQYLKSLPKPYVMLYDLHGVDERVRT

Foldseek 3Di:
DDDPPPDDLPFFDQCCVPPVNVVCCVVQNVPQWDTDTDSPPDTDTDGDPVCVVVSQVVQCVDPPHPPDDPDDDDDDCPPPD

InterPro domains:
  IPR037232 NADH:ubiquinone oxidoreductase, 30kDa subunit superfamily [G3DSA:3.30.460.80] (2-81)
  IPR037232 NADH:ubiquinone oxidoreductase, 30kDa subunit superfamily [SSF143243] (19-78)

Secondary structure (DSSP, 8-state):
-----PPPTTSPB--TT-HHHHHHHHHH-TTSEEEE-BSSSS-EEEE-GGGHHHHHHHHHHSSS------------GGG--

Radius of gyration: 15.58 Å; chains: 1; bounding box: 46×26×38 Å

pLDDT: mean 86.76, std 12.64, range [37.28, 97.06]

Organism: Klebsiella aerogenes (NCBI:txid548)